Protein AF-A0A397UC93-F1 (afdb_monomer_lite)

Foldseek 3Di:
DPDVVVVVVVVQPDQLAEPVCVVLVVLDDPVLSSVLSVCCQPPPPNHDDSVRRNDDDPVSSVSSVVSSVVVVVVVVVVVVVVVVVVVVVVVVVVVVVVVVVVVVVVVVVVVVVVVVVVVVVVVVVVVVVVVVVVVVVVVD

Structure (mmCIF, N/CA/C/O backbone):
data_AF-A0A397UC93-F1
#
_entry.id   AF-A0A397UC93-F1
#
loop_
_atom_site.group_PDB
_atom_site.id
_atom_site.type_symbol
_atom_site.label_atom_id
_atom_site.label_alt_id
_atom_site.label_comp_id
_atom_site.label_asym_id
_atom_site.label_entity_id
_atom_site.label_seq_id
_atom_site.pdbx_PDB_ins_code
_atom_site.Cartn_x
_atom_site.Cartn_y
_atom_site.Cartn_z
_atom_site.occupancy
_atom_site.B_iso_or_equiv
_atom_site.auth_seq_id
_atom_site.auth_comp_id
_atom_site.auth_asym_id
_atom_site.auth_atom_id
_atom_site.pdbx_PDB_model_num
ATOM 1 N N . MET A 1 1 ? 11.573 -32.359 -13.898 1.00 50.72 1 MET A N 1
ATOM 2 C CA . MET A 1 1 ? 12.697 -31.431 -13.657 1.00 50.72 1 MET A CA 1
ATOM 3 C C . MET A 1 1 ? 12.071 -30.055 -13.528 1.00 50.72 1 MET A C 1
ATOM 5 O O . MET A 1 1 ? 12.153 -29.259 -14.449 1.00 50.72 1 MET A O 1
ATOM 9 N N . THR A 1 2 ? 11.302 -29.861 -12.454 1.00 54.75 2 THR A N 1
ATOM 10 C CA . THR A 1 2 ? 10.269 -28.815 -12.378 1.00 54.75 2 THR A CA 1
ATOM 11 C C . THR A 1 2 ? 10.073 -28.413 -10.922 1.00 54.75 2 THR A C 1
ATOM 13 O O . THR A 1 2 ? 8.988 -28.530 -10.391 1.00 54.75 2 THR A O 1
ATOM 16 N N . ASP A 1 3 ? 11.157 -28.018 -10.260 1.00 57.28 3 ASP A N 1
ATOM 17 C CA . ASP A 1 3 ? 11.078 -27.488 -8.891 1.00 57.28 3 ASP A CA 1
ATOM 18 C C . ASP A 1 3 ? 11.770 -26.124 -8.807 1.00 57.28 3 ASP A C 1
ATOM 20 O O . ASP A 1 3 ? 11.290 -25.221 -8.141 1.00 57.28 3 ASP A O 1
ATOM 24 N N . ILE A 1 4 ? 12.862 -25.910 -9.549 1.00 54.41 4 ILE A N 1
ATOM 25 C CA . ILE A 1 4 ? 13.591 -24.633 -9.520 1.00 54.41 4 ILE A CA 1
ATOM 26 C C . ILE A 1 4 ? 12.837 -23.527 -10.272 1.00 54.41 4 ILE A C 1
ATOM 28 O O . ILE A 1 4 ? 12.778 -22.409 -9.777 1.00 54.41 4 ILE A O 1
ATOM 32 N N . GLU A 1 5 ? 12.234 -23.819 -11.429 1.00 53.09 5 GLU A N 1
ATOM 33 C CA . GLU A 1 5 ? 11.443 -22.821 -12.173 1.00 53.09 5 GLU A CA 1
ATOM 34 C C . GLU A 1 5 ? 10.174 -22.418 -11.406 1.00 53.09 5 GLU A C 1
ATOM 36 O O . GLU A 1 5 ? 9.858 -21.236 -11.320 1.00 53.09 5 GLU A O 1
ATOM 41 N N . GLU A 1 6 ? 9.518 -23.376 -10.743 1.00 53.41 6 GLU A N 1
ATOM 42 C CA . GLU A 1 6 ? 8.338 -23.130 -9.907 1.00 53.41 6 GLU A CA 1
ATOM 43 C C . GLU A 1 6 ? 8.697 -22.369 -8.617 1.00 53.41 6 GLU A C 1
ATOM 45 O O . GLU A 1 6 ? 7.967 -21.469 -8.210 1.00 53.41 6 GLU A O 1
ATOM 50 N N . ILE A 1 7 ? 9.864 -22.637 -8.012 1.00 49.88 7 ILE A N 1
ATOM 51 C CA . ILE A 1 7 ? 10.398 -21.858 -6.881 1.00 49.88 7 ILE A CA 1
ATOM 52 C C . ILE A 1 7 ? 10.776 -20.431 -7.311 1.00 49.88 7 ILE A C 1
ATOM 54 O O . ILE A 1 7 ? 10.538 -19.491 -6.556 1.00 49.88 7 ILE A O 1
ATOM 58 N N . ILE A 1 8 ? 11.332 -20.235 -8.510 1.00 52.22 8 ILE A N 1
ATOM 59 C CA . ILE A 1 8 ? 11.668 -18.902 -9.044 1.00 52.22 8 ILE A CA 1
ATOM 60 C C . ILE A 1 8 ? 10.400 -18.080 -9.321 1.00 52.22 8 ILE A C 1
ATOM 62 O O . ILE A 1 8 ? 10.376 -16.891 -9.006 1.00 52.22 8 ILE A O 1
ATOM 66 N N . ASP A 1 9 ? 9.328 -18.702 -9.813 1.00 52.69 9 ASP A N 1
ATOM 67 C CA . ASP A 1 9 ? 8.023 -18.045 -9.963 1.00 52.69 9 ASP A CA 1
ATOM 68 C C . ASP A 1 9 ? 7.328 -17.788 -8.606 1.00 52.69 9 ASP A C 1
ATOM 70 O O . ASP A 1 9 ? 6.600 -16.800 -8.452 1.00 52.69 9 ASP A O 1
ATOM 74 N N . LEU A 1 10 ? 7.591 -18.625 -7.591 1.00 45.75 10 LEU A N 1
ATOM 75 C CA . LEU A 1 10 ? 7.093 -18.465 -6.217 1.00 45.75 10 LEU A CA 1
ATOM 76 C C . LEU A 1 10 ? 7.809 -17.325 -5.463 1.00 45.75 10 LEU A C 1
ATOM 78 O O . LEU A 1 10 ? 7.175 -16.595 -4.695 1.00 45.75 10 LEU A O 1
ATOM 82 N N . TYR A 1 11 ? 9.102 -17.106 -5.730 1.00 50.59 11 TYR A N 1
ATOM 83 C CA . TYR A 1 11 ? 9.857 -15.912 -5.332 1.00 50.59 11 TYR A CA 1
ATOM 84 C C . TYR A 1 11 ? 9.705 -14.811 -6.382 1.00 50.59 11 TYR A C 1
ATOM 86 O O . TYR A 1 11 ? 10.666 -14.386 -7.020 1.00 50.59 11 TYR A O 1
ATOM 94 N N . ALA A 1 12 ? 8.462 -14.348 -6.521 1.00 53.91 12 ALA A N 1
ATOM 95 C CA . ALA A 1 12 ? 8.065 -13.140 -7.228 1.00 53.91 12 ALA A CA 1
ATOM 96 C C . ALA A 1 12 ? 9.206 -12.115 -7.343 1.00 53.91 12 ALA A C 1
ATOM 98 O O . ALA A 1 12 ? 9.681 -11.591 -6.333 1.00 53.91 12 ALA A O 1
ATOM 99 N N . GLU A 1 13 ? 9.606 -11.850 -8.589 1.00 68.50 13 GLU A N 1
ATOM 100 C CA . GLU A 1 13 ? 10.558 -10.822 -9.010 1.00 68.50 13 GLU A CA 1
ATOM 101 C C . GLU A 1 13 ? 10.573 -9.626 -8.060 1.00 68.50 13 GLU A C 1
ATOM 103 O O . GLU A 1 13 ? 9.653 -8.802 -8.059 1.00 68.50 13 GLU A O 1
ATOM 108 N N . ILE A 1 14 ? 11.629 -9.536 -7.252 1.00 73.12 14 ILE A N 1
ATOM 109 C CA . ILE A 1 14 ? 11.885 -8.369 -6.416 1.00 73.12 14 ILE A CA 1
ATOM 110 C C . ILE A 1 14 ? 11.900 -7.153 -7.352 1.00 73.12 14 ILE A C 1
ATOM 112 O O . ILE A 1 14 ? 12.693 -7.137 -8.299 1.00 73.12 14 ILE A O 1
ATOM 116 N N . PRO A 1 15 ? 11.043 -6.142 -7.122 1.00 81.31 15 PRO A N 1
ATOM 117 C CA . PRO A 1 15 ? 11.038 -4.945 -7.943 1.00 81.31 15 PRO A CA 1
ATOM 118 C C . PRO A 1 15 ? 12.417 -4.293 -7.969 1.00 81.31 15 PRO A C 1
ATOM 120 O O . PRO A 1 15 ? 12.931 -3.872 -6.935 1.00 81.31 15 PRO A O 1
ATOM 123 N N . SER A 1 16 ? 13.008 -4.185 -9.155 1.00 88.56 16 SER A N 1
ATOM 124 C CA . SER A 1 16 ? 14.361 -3.657 -9.347 1.00 88.56 16 SER A CA 1
ATOM 125 C C . SER A 1 16 ? 14.333 -2.187 -9.778 1.00 88.56 16 SER A C 1
ATOM 127 O O . SER A 1 16 ? 15.007 -1.801 -10.728 1.00 88.56 16 SER A O 1
ATOM 129 N N . PHE A 1 17 ? 13.528 -1.355 -9.115 1.00 91.75 17 PHE A N 1
ATOM 130 C CA . PHE A 1 17 ? 13.455 0.075 -9.428 1.00 91.75 17 PHE A CA 1
ATOM 131 C C . PHE A 1 17 ? 14.803 0.782 -9.212 1.00 91.75 17 PHE A C 1
ATOM 133 O O . PHE A 1 17 ? 15.521 0.477 -8.261 1.00 91.75 17 PHE A O 1
ATOM 140 N N . HIS A 1 18 ? 15.101 1.780 -10.051 1.00 94.50 18 HIS A N 1
ATOM 141 C CA . HIS A 1 18 ? 16.270 2.643 -9.875 1.00 94.50 18 HIS A CA 1
ATOM 142 C C . HIS A 1 18 ? 16.248 3.376 -8.520 1.00 94.50 18 HIS A C 1
ATOM 144 O O . HIS A 1 18 ? 15.180 3.766 -8.033 1.00 94.50 18 HIS A O 1
ATOM 150 N N . GLU A 1 19 ? 17.423 3.633 -7.935 1.00 93.19 19 GLU A N 1
ATOM 151 C CA . GLU A 1 19 ? 17.536 4.289 -6.623 1.00 93.19 19 GLU A CA 1
ATOM 152 C C . GLU A 1 19 ? 16.964 5.718 -6.616 1.00 93.19 19 GLU A C 1
ATOM 154 O O . GLU A 1 19 ? 16.411 6.157 -5.606 1.00 93.19 19 GLU A O 1
ATOM 159 N N . ASP A 1 20 ? 16.961 6.407 -7.757 1.00 94.44 20 ASP A N 1
ATOM 160 C CA . ASP A 1 20 ? 16.349 7.738 -7.880 1.00 94.44 20 ASP A CA 1
ATOM 161 C C . ASP A 1 20 ? 14.849 7.743 -7.581 1.00 94.44 20 ASP A C 1
ATOM 163 O O . ASP A 1 20 ? 14.291 8.780 -7.239 1.00 94.44 20 ASP A O 1
ATOM 167 N N . TYR A 1 21 ? 14.173 6.595 -7.648 1.00 94.94 21 TYR A N 1
ATOM 168 C CA . TYR A 1 21 ? 12.759 6.497 -7.293 1.00 94.94 21 TYR A CA 1
ATOM 169 C C . TYR A 1 21 ? 12.515 6.242 -5.812 1.00 94.94 21 TYR A C 1
ATOM 171 O O . TYR A 1 21 ? 11.365 6.290 -5.374 1.00 94.94 21 TYR A O 1
ATOM 179 N N . LYS A 1 22 ? 13.556 6.030 -5.002 1.00 94.25 22 LYS A N 1
ATOM 180 C CA . LYS A 1 22 ? 13.443 5.707 -3.570 1.00 94.25 22 LYS A CA 1
ATOM 181 C C . LYS A 1 22 ? 12.584 6.712 -2.802 1.00 94.25 22 LYS A C 1
ATOM 183 O O . LYS A 1 22 ? 11.771 6.318 -1.969 1.00 94.25 22 LYS A O 1
ATOM 188 N N . TYR A 1 23 ? 12.671 8.002 -3.134 1.00 95.44 23 TYR A N 1
ATOM 189 C CA . TYR A 1 23 ? 11.850 9.044 -2.503 1.00 95.44 23 TYR A CA 1
ATOM 190 C C . TYR A 1 23 ? 10.342 8.916 -2.809 1.00 95.44 23 TYR A C 1
ATOM 192 O O . TYR A 1 23 ? 9.511 9.382 -2.023 1.00 95.44 23 TYR A O 1
ATOM 200 N N . LEU A 1 24 ? 9.976 8.301 -3.940 1.00 95.94 24 LEU A N 1
ATOM 201 C CA . LEU A 1 24 ? 8.597 7.964 -4.303 1.00 95.94 24 LEU A CA 1
ATOM 202 C C . LEU A 1 24 ? 8.186 6.633 -3.674 1.00 95.94 24 LEU A C 1
ATOM 204 O O . LEU A 1 24 ? 7.126 6.549 -3.058 1.00 95.94 24 LEU A O 1
ATOM 208 N N . LEU A 1 25 ? 9.039 5.615 -3.786 1.00 95.06 25 LEU A N 1
ATOM 209 C CA . LEU A 1 25 ? 8.771 4.266 -3.288 1.00 95.06 25 LEU A CA 1
ATOM 210 C C . LEU A 1 25 ? 8.532 4.253 -1.775 1.00 95.06 25 LEU A C 1
ATOM 212 O O . LEU A 1 25 ? 7.578 3.631 -1.322 1.00 95.06 25 LEU A O 1
ATOM 216 N N . ASN A 1 26 ? 9.287 5.041 -1.004 1.00 94.69 26 ASN A N 1
ATOM 217 C CA . ASN A 1 26 ? 9.106 5.175 0.448 1.00 94.69 26 ASN A CA 1
ATOM 218 C C . ASN A 1 26 ? 7.729 5.735 0.863 1.00 94.69 26 ASN A C 1
ATOM 220 O O . ASN A 1 26 ? 7.375 5.688 2.039 1.00 94.69 26 ASN A O 1
ATOM 224 N N . LYS A 1 27 ? 6.949 6.291 -0.074 1.00 94.69 27 LYS A N 1
ATOM 225 C CA . LYS A 1 27 ? 5.590 6.802 0.174 1.00 94.69 27 LYS A CA 1
ATOM 226 C C . LYS A 1 27 ? 4.504 5.756 -0.090 1.00 94.69 27 LYS A C 1
ATOM 228 O O . LYS A 1 27 ? 3.333 6.027 0.183 1.00 94.69 27 LYS A O 1
ATOM 233 N N . LEU A 1 28 ? 4.867 4.591 -0.627 1.00 92.75 28 LEU A N 1
ATOM 234 C CA . LEU A 1 28 ? 3.957 3.496 -0.940 1.00 92.75 28 LEU A CA 1
ATOM 235 C C . LEU A 1 28 ? 4.179 2.309 0.011 1.00 92.75 28 LEU A C 1
ATOM 237 O O . LEU A 1 28 ? 5.309 2.038 0.412 1.00 92.75 28 LEU A O 1
ATOM 241 N N . PRO A 1 29 ? 3.118 1.566 0.365 1.00 92.31 29 PRO A N 1
ATOM 242 C CA . PRO A 1 29 ? 3.267 0.285 1.040 1.00 92.31 29 PRO A CA 1
ATOM 243 C C . PRO A 1 29 ? 3.925 -0.749 0.101 1.00 92.31 29 PRO A C 1
ATOM 245 O O . PRO A 1 29 ? 3.681 -0.707 -1.109 1.00 92.31 29 PRO A O 1
ATOM 248 N N . PRO A 1 30 ? 4.686 -1.726 0.636 1.00 88.06 30 PRO A N 1
ATOM 249 C CA . PRO A 1 30 ? 5.405 -2.722 -0.168 1.00 88.06 30 PRO A CA 1
ATOM 250 C C . PRO A 1 30 ? 4.537 -3.492 -1.174 1.00 88.06 30 PRO A C 1
ATOM 252 O O . PRO A 1 30 ? 4.976 -3.767 -2.288 1.00 88.06 30 PRO A O 1
ATOM 255 N N . SER A 1 31 ? 3.280 -3.787 -0.827 1.00 87.19 31 SER A N 1
ATOM 256 C CA . SER A 1 31 ? 2.336 -4.453 -1.736 1.00 87.19 31 SER A CA 1
ATOM 257 C C . SER A 1 31 ? 2.079 -3.645 -3.010 1.00 87.19 31 SER A C 1
ATOM 259 O O . SER A 1 3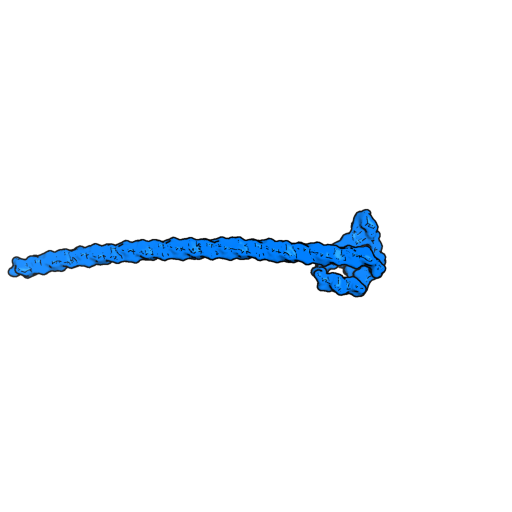1 ? 2.108 -4.196 -4.106 1.00 87.19 31 SER A O 1
ATOM 261 N N . LEU A 1 32 ? 1.905 -2.325 -2.885 1.00 90.88 32 LEU A N 1
ATOM 262 C CA . LEU A 1 32 ? 1.686 -1.446 -4.034 1.00 90.88 32 LEU A CA 1
ATOM 263 C C . LEU A 1 32 ? 2.950 -1.251 -4.872 1.00 90.88 32 LEU A C 1
ATOM 265 O O . LEU A 1 32 ? 2.836 -1.012 -6.070 1.00 90.88 32 LEU A O 1
ATOM 269 N N . ILE A 1 33 ? 4.138 -1.379 -4.277 1.00 91.94 33 ILE A N 1
ATOM 270 C CA . ILE A 1 33 ? 5.408 -1.366 -5.017 1.00 91.94 33 ILE A CA 1
ATOM 271 C C . ILE A 1 33 ? 5.503 -2.607 -5.916 1.00 91.94 33 ILE A C 1
ATOM 273 O O . ILE A 1 33 ? 5.787 -2.483 -7.108 1.00 91.94 33 ILE A O 1
ATOM 277 N N . ASN A 1 34 ? 5.189 -3.786 -5.373 1.00 90.94 34 ASN A N 1
ATOM 278 C CA . ASN A 1 34 ? 5.170 -5.038 -6.134 1.00 90.94 34 ASN A CA 1
ATOM 279 C C . ASN A 1 34 ? 4.126 -5.002 -7.260 1.00 90.94 34 ASN A C 1
ATOM 281 O O . ASN A 1 34 ? 4.420 -5.367 -8.399 1.00 90.94 34 ASN A O 1
ATOM 285 N N . ASP A 1 35 ? 2.921 -4.510 -6.972 1.00 90.94 35 ASP A N 1
ATOM 286 C CA . ASP A 1 35 ? 1.867 -4.376 -7.980 1.00 90.94 35 ASP A CA 1
ATOM 287 C C . ASP A 1 35 ? 2.224 -3.346 -9.058 1.00 90.94 35 ASP A C 1
ATOM 289 O O . ASP A 1 35 ? 1.949 -3.563 -10.240 1.00 90.94 35 ASP A O 1
ATOM 293 N N . ALA A 1 36 ? 2.852 -2.229 -8.679 1.00 92.12 36 ALA A N 1
ATOM 294 C CA . ALA A 1 36 ? 3.343 -1.227 -9.618 1.00 92.12 36 ALA A CA 1
ATOM 295 C C . ALA A 1 36 ? 4.374 -1.827 -10.580 1.00 92.12 36 ALA A C 1
ATOM 297 O O . ALA A 1 36 ? 4.245 -1.643 -11.791 1.00 92.12 36 ALA A O 1
ATOM 298 N N . TRP A 1 37 ? 5.340 -2.588 -10.058 1.00 93.12 37 TRP A N 1
ATOM 299 C CA . TRP A 1 37 ? 6.339 -3.292 -10.861 1.00 93.12 37 TRP A CA 1
ATOM 300 C C . TRP A 1 37 ? 5.687 -4.245 -11.859 1.00 93.12 37 TRP A C 1
ATOM 302 O O . TRP A 1 37 ? 5.870 -4.097 -13.068 1.00 93.12 37 TRP A O 1
ATOM 312 N N . LYS A 1 38 ? 4.820 -5.143 -11.369 1.00 90.50 38 LYS A N 1
ATOM 313 C CA . LYS A 1 38 ? 4.068 -6.084 -12.210 1.00 90.50 38 LYS A CA 1
ATOM 314 C C . LYS A 1 38 ? 3.301 -5.361 -13.311 1.00 90.50 38 LYS A C 1
ATOM 316 O O . LYS A 1 38 ? 3.337 -5.779 -14.463 1.00 90.50 38 LYS A O 1
ATOM 321 N N . ARG A 1 39 ? 2.628 -4.253 -12.997 1.00 91.50 39 ARG A N 1
ATOM 322 C CA . ARG A 1 39 ? 1.852 -3.480 -13.980 1.00 91.50 39 ARG A CA 1
ATOM 323 C C . ARG A 1 39 ? 2.732 -2.781 -15.014 1.00 91.50 39 ARG A C 1
ATOM 325 O O . ARG A 1 39 ? 2.303 -2.668 -16.157 1.00 91.50 39 ARG A O 1
ATOM 332 N N . LEU A 1 40 ? 3.929 -2.319 -14.656 1.00 91.44 40 LEU A N 1
ATOM 333 C CA . LEU A 1 40 ? 4.855 -1.698 -15.610 1.00 91.44 40 LEU A CA 1
ATOM 334 C C . LEU A 1 40 ? 5.381 -2.707 -16.634 1.00 91.44 40 LEU A C 1
ATOM 336 O O . LEU A 1 40 ? 5.466 -2.372 -17.817 1.00 91.44 40 LEU A O 1
ATOM 340 N N . ILE A 1 41 ? 5.652 -3.940 -16.199 1.00 89.19 41 ILE A N 1
ATOM 341 C CA . ILE A 1 41 ? 6.193 -4.988 -17.074 1.00 89.19 41 ILE A CA 1
ATOM 342 C C . ILE A 1 41 ? 5.113 -5.786 -17.819 1.00 89.19 41 ILE A C 1
ATOM 344 O O . ILE A 1 41 ? 5.373 -6.315 -18.892 1.00 89.19 41 ILE A O 1
ATOM 348 N N . THR A 1 42 ? 3.876 -5.831 -17.308 1.00 87.69 42 THR A N 1
ATOM 349 C CA . THR A 1 42 ? 2.760 -6.573 -17.938 1.00 87.69 42 THR A CA 1
ATOM 350 C C . THR A 1 42 ? 1.701 -5.684 -18.607 1.00 87.69 42 THR A C 1
ATOM 352 O O . THR A 1 42 ? 0.707 -6.198 -19.128 1.00 87.69 42 THR A O 1
ATOM 355 N N . ARG A 1 43 ? 1.854 -4.345 -18.623 1.00 86.81 43 ARG A N 1
ATOM 356 C CA . ARG A 1 43 ? 0.855 -3.447 -19.246 1.00 86.81 43 ARG A CA 1
ATOM 357 C C . ARG A 1 43 ? 0.647 -3.783 -20.727 1.00 86.81 43 ARG A C 1
ATOM 359 O O . ARG A 1 43 ? 1.578 -3.777 -21.518 1.00 86.81 43 ARG A O 1
ATOM 366 N N . LYS A 1 44 ? -0.620 -3.959 -21.123 1.00 81.06 44 LYS A N 1
ATOM 367 C CA . LYS A 1 44 ? -1.038 -4.319 -22.496 1.00 81.06 44 LYS A CA 1
ATOM 368 C C . LYS A 1 44 ? -0.506 -3.382 -23.591 1.00 81.06 44 LYS A C 1
ATOM 370 O O . LYS A 1 44 ? -0.382 -3.788 -24.740 1.00 81.06 44 LYS A O 1
ATOM 375 N N . ARG A 1 45 ? -0.259 -2.112 -23.263 1.00 79.12 45 ARG A N 1
ATOM 376 C CA . ARG A 1 45 ? 0.335 -1.118 -24.164 1.00 79.12 45 ARG A CA 1
ATOM 377 C C . ARG A 1 45 ? 1.584 -0.561 -23.492 1.00 79.12 45 ARG A C 1
ATOM 379 O O . ARG A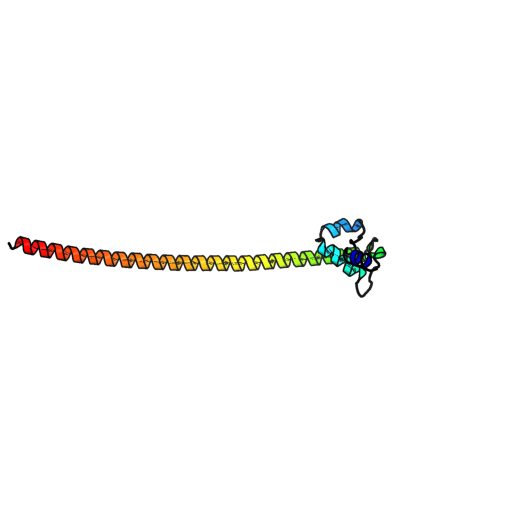 1 45 ? 1.500 -0.130 -22.342 1.00 79.12 45 ARG A O 1
ATOM 386 N N . ASN A 1 46 ? 2.695 -0.562 -24.222 1.00 81.69 46 ASN A N 1
ATOM 387 C CA . ASN A 1 46 ? 4.005 -0.055 -23.810 1.00 81.69 46 ASN A CA 1
ATOM 388 C C . ASN A 1 46 ? 4.675 -0.833 -22.665 1.00 81.69 46 ASN A C 1
ATOM 390 O O . ASN A 1 46 ? 5.437 -0.231 -21.919 1.00 81.69 46 ASN A O 1
ATOM 394 N N . SER A 1 47 ? 4.394 -2.126 -22.464 1.00 86.31 47 SER A N 1
ATOM 395 C CA . SER A 1 47 ? 5.084 -2.943 -21.445 1.00 86.31 47 SER A CA 1
ATOM 396 C C . SER A 1 47 ? 6.587 -2.696 -21.467 1.00 86.31 47 SER A C 1
ATOM 398 O O . SER A 1 47 ? 7.205 -2.811 -22.524 1.00 86.31 47 SER A O 1
ATOM 400 N N . LEU A 1 48 ? 7.144 -2.339 -20.315 1.00 88.56 48 LEU A N 1
ATOM 401 C CA . LEU A 1 48 ? 8.584 -2.196 -20.182 1.00 88.56 48 LEU A CA 1
ATOM 402 C C . LEU A 1 48 ? 9.184 -3.577 -19.956 1.00 88.56 48 LEU A C 1
ATOM 404 O O . LEU A 1 48 ? 8.636 -4.395 -19.216 1.00 88.56 48 LEU A O 1
ATOM 408 N N . THR A 1 49 ? 10.334 -3.835 -20.555 1.00 86.31 49 THR A N 1
ATOM 409 C CA . THR A 1 49 ? 11.173 -4.938 -20.095 1.00 86.31 49 THR A CA 1
ATOM 410 C C . THR A 1 49 ? 11.642 -4.656 -18.666 1.00 86.31 49 THR A C 1
ATOM 412 O O . THR A 1 49 ? 11.674 -3.507 -18.220 1.00 86.31 49 THR A O 1
ATOM 415 N N . LYS A 1 50 ? 12.046 -5.696 -17.927 1.00 85.19 50 LYS A N 1
ATOM 416 C CA . LYS A 1 50 ? 12.599 -5.520 -16.572 1.00 85.19 50 LYS A CA 1
ATOM 417 C C . LYS A 1 50 ? 13.750 -4.521 -16.567 1.00 85.19 50 LYS A C 1
ATOM 419 O O . LYS A 1 50 ? 13.787 -3.645 -15.722 1.00 85.19 50 LYS A O 1
ATOM 424 N N . ILE A 1 51 ? 14.637 -4.633 -17.554 1.00 85.25 51 ILE A N 1
ATOM 425 C CA . ILE A 1 51 ? 15.812 -3.777 -17.715 1.00 85.25 51 ILE A CA 1
ATOM 426 C C . ILE A 1 51 ? 15.393 -2.312 -17.890 1.00 85.25 51 ILE A C 1
ATOM 428 O O . ILE A 1 51 ? 15.885 -1.447 -17.175 1.00 85.25 51 ILE A O 1
ATOM 432 N N . GLU A 1 52 ? 14.442 -2.028 -18.781 1.00 87.69 52 GLU A N 1
ATOM 433 C CA . GLU A 1 52 ? 13.928 -0.665 -18.978 1.00 87.69 52 GLU A CA 1
ATOM 434 C C . GLU A 1 52 ? 13.222 -0.122 -17.733 1.00 87.69 52 GLU A C 1
ATOM 436 O O . GLU A 1 52 ? 13.354 1.060 -17.423 1.00 87.69 52 GLU A O 1
ATOM 441 N N . ALA A 1 53 ? 12.500 -0.979 -17.003 1.00 86.44 53 ALA A N 1
ATOM 442 C CA . ALA A 1 53 ? 11.855 -0.625 -15.742 1.00 86.44 53 ALA A CA 1
ATOM 443 C C . ALA A 1 53 ? 12.862 -0.351 -14.605 1.00 86.44 53 ALA A C 1
ATOM 445 O O . ALA A 1 53 ? 12.542 0.372 -13.657 1.00 86.44 53 ALA A O 1
ATOM 446 N N . SER A 1 54 ? 14.073 -0.905 -14.707 1.00 88.06 54 SER A N 1
ATOM 447 C CA . SER A 1 54 ? 15.177 -0.673 -13.773 1.00 88.06 54 SER A CA 1
ATOM 448 C C . SER A 1 54 ? 15.968 0.608 -14.052 1.00 88.06 54 SER A C 1
ATOM 450 O O . SER A 1 54 ? 16.723 1.048 -13.185 1.00 88.06 54 SER A O 1
ATOM 452 N N . TYR A 1 55 ? 15.825 1.210 -15.235 1.00 90.50 55 TYR A N 1
ATOM 453 C CA . TYR A 1 55 ? 16.515 2.446 -15.607 1.00 90.50 55 TYR A CA 1
ATOM 454 C C . TYR A 1 55 ? 15.700 3.702 -15.282 1.00 90.50 55 TYR A C 1
ATOM 456 O O . TYR A 1 55 ? 14.490 3.665 -15.051 1.00 90.50 55 TYR A O 1
ATOM 464 N N . ILE A 1 56 ? 16.383 4.848 -15.294 1.00 91.38 56 ILE A N 1
ATOM 465 C CA . ILE A 1 56 ? 15.748 6.155 -15.139 1.00 91.38 56 ILE A CA 1
ATOM 466 C C . ILE A 1 56 ? 14.923 6.465 -16.394 1.00 91.38 56 ILE A C 1
ATOM 468 O O . ILE A 1 56 ? 15.457 6.698 -17.477 1.00 91.38 56 ILE A O 1
ATOM 472 N N . ASN A 1 57 ? 13.607 6.504 -16.231 1.00 91.50 57 ASN A N 1
ATOM 473 C CA . ASN A 1 57 ? 12.621 6.866 -17.236 1.00 91.50 57 ASN A CA 1
ATOM 474 C C . ASN A 1 57 ? 11.515 7.761 -16.631 1.00 91.50 57 ASN A C 1
ATOM 476 O O . ASN A 1 57 ? 10.889 7.435 -15.617 1.00 91.50 57 ASN A O 1
ATOM 480 N N . SER A 1 58 ? 11.231 8.897 -17.271 1.00 91.88 58 SER A N 1
ATOM 481 C CA . SER A 1 58 ? 10.210 9.855 -16.821 1.00 91.88 58 SER A CA 1
ATOM 482 C C . SER A 1 58 ? 8.786 9.280 -16.816 1.00 91.88 58 SER A C 1
ATOM 484 O O . SER A 1 58 ? 7.948 9.708 -16.012 1.00 91.88 58 SER A O 1
ATOM 486 N N . GLU A 1 59 ? 8.497 8.276 -17.652 1.00 91.44 59 GLU A N 1
ATOM 487 C CA . GLU A 1 59 ? 7.218 7.562 -17.636 1.00 91.44 59 GLU A CA 1
ATOM 488 C C . GLU A 1 59 ? 7.019 6.782 -16.336 1.00 91.44 59 GLU A C 1
ATOM 490 O O . GLU A 1 59 ? 5.916 6.780 -15.784 1.00 91.44 59 GLU A O 1
ATOM 495 N N . ILE A 1 60 ? 8.080 6.140 -15.834 1.00 93.50 60 ILE A N 1
ATOM 496 C CA . ILE A 1 60 ? 8.052 5.372 -14.582 1.00 93.50 60 ILE A CA 1
ATOM 497 C C . ILE A 1 60 ? 7.822 6.326 -13.415 1.00 93.50 60 ILE A C 1
ATOM 499 O O . ILE A 1 60 ? 6.949 6.091 -12.581 1.00 93.50 60 ILE A O 1
ATOM 503 N N . GLU A 1 61 ? 8.537 7.450 -13.392 1.00 95.19 61 GLU A N 1
ATOM 504 C CA . GLU A 1 61 ? 8.375 8.466 -12.353 1.00 95.19 61 GLU A CA 1
ATOM 505 C C . GLU A 1 61 ? 6.941 9.019 -12.313 1.00 95.19 61 GLU A C 1
ATOM 507 O O . GLU A 1 61 ? 6.308 9.086 -11.255 1.00 95.19 61 GLU A O 1
ATOM 512 N N . SER A 1 62 ? 6.401 9.370 -13.484 1.00 95.19 62 SER A N 1
ATOM 513 C CA . SER A 1 62 ? 5.031 9.874 -13.632 1.00 95.19 62 SER A CA 1
ATOM 514 C C . SER A 1 62 ? 3.996 8.825 -13.220 1.00 95.19 62 SER A C 1
ATOM 516 O O . SER A 1 62 ? 2.996 9.142 -12.569 1.00 95.19 62 SER A O 1
ATOM 518 N N . PHE A 1 63 ? 4.244 7.557 -13.557 1.00 94.69 63 PHE A N 1
ATOM 519 C CA . PHE A 1 63 ? 3.415 6.435 -13.136 1.00 94.69 63 PHE A CA 1
ATOM 520 C C . PHE A 1 63 ? 3.398 6.288 -11.608 1.00 94.69 63 PHE A C 1
ATOM 522 O O . PHE A 1 63 ? 2.317 6.233 -11.018 1.00 94.69 63 PHE A O 1
ATOM 529 N N . LEU A 1 64 ? 4.567 6.286 -10.961 1.00 95.19 64 LEU A N 1
ATOM 530 C CA . LEU A 1 64 ? 4.695 6.162 -9.507 1.00 95.19 64 LEU A CA 1
ATOM 531 C C . LEU A 1 64 ? 4.032 7.335 -8.772 1.00 95.19 64 LEU A C 1
ATOM 533 O O . LEU A 1 64 ? 3.305 7.117 -7.802 1.00 95.19 64 LEU A O 1
ATOM 537 N N . LYS A 1 65 ? 4.194 8.570 -9.267 1.00 96.44 65 LYS A N 1
ATOM 538 C CA . LYS A 1 65 ? 3.490 9.756 -8.742 1.00 96.44 65 LYS A CA 1
ATOM 539 C C . LYS A 1 65 ? 1.972 9.557 -8.748 1.00 96.44 65 LYS A C 1
ATOM 541 O O . LYS A 1 65 ? 1.316 9.790 -7.732 1.00 96.44 65 LYS A O 1
ATOM 546 N N . ARG A 1 66 ? 1.411 9.046 -9.848 1.00 95.31 66 ARG A N 1
ATOM 547 C CA . ARG A 1 66 ? -0.028 8.761 -9.952 1.00 95.31 66 ARG A CA 1
ATOM 548 C C . ARG A 1 66 ? -0.483 7.654 -8.998 1.00 95.31 66 ARG A C 1
ATOM 550 O O . ARG A 1 66 ? -1.572 7.763 -8.434 1.00 95.31 66 ARG A O 1
ATOM 557 N N . GLU A 1 67 ? 0.314 6.605 -8.806 1.00 94.25 67 GLU A N 1
ATOM 558 C CA . GLU A 1 67 ? -0.006 5.547 -7.837 1.00 94.25 67 GLU A CA 1
ATOM 559 C C . GLU A 1 67 ? 0.003 6.078 -6.396 1.00 94.25 67 GLU A C 1
ATOM 561 O O . GLU A 1 67 ? -0.920 5.779 -5.638 1.00 94.25 67 GLU A O 1
ATOM 566 N N . ILE A 1 68 ? 0.948 6.956 -6.038 1.00 95.12 68 ILE A N 1
ATOM 567 C CA . ILE A 1 68 ? 0.965 7.645 -4.735 1.00 95.12 68 ILE A CA 1
ATOM 568 C C . ILE A 1 68 ? -0.292 8.491 -4.546 1.00 95.12 68 ILE A C 1
ATOM 570 O O . ILE A 1 68 ? -0.945 8.409 -3.505 1.00 95.12 68 ILE A O 1
ATOM 574 N N . GLU A 1 69 ? -0.674 9.290 -5.543 1.00 94.12 69 GLU A N 1
ATOM 575 C CA . GLU A 1 69 ? -1.906 10.071 -5.456 1.00 94.12 69 GLU A CA 1
ATOM 576 C C . GLU A 1 69 ? -3.140 9.183 -5.293 1.00 94.12 69 GLU A C 1
ATOM 578 O O . GLU A 1 69 ? -4.025 9.482 -4.491 1.00 94.12 69 GLU A O 1
ATOM 583 N N . ARG A 1 70 ? -3.217 8.082 -6.049 1.00 92.50 70 ARG A N 1
ATOM 584 C CA . ARG A 1 70 ? -4.324 7.127 -5.968 1.00 92.50 70 ARG A CA 1
ATOM 585 C C . ARG A 1 70 ? -4.379 6.470 -4.589 1.00 92.50 70 ARG A C 1
ATOM 587 O O . ARG A 1 70 ? -5.471 6.317 -4.041 1.00 92.50 70 ARG A O 1
ATOM 594 N N . TYR A 1 71 ? -3.234 6.099 -4.025 1.00 92.94 71 TYR A N 1
ATOM 595 C CA . TYR A 1 71 ? -3.129 5.554 -2.675 1.00 92.94 71 TYR A CA 1
ATOM 596 C C . TYR A 1 71 ? -3.579 6.574 -1.622 1.00 92.94 71 TYR A C 1
ATOM 598 O O . TYR A 1 71 ? -4.449 6.272 -0.808 1.00 92.94 71 TYR A O 1
ATOM 606 N N . ASN A 1 72 ? -3.090 7.814 -1.694 1.00 89.12 72 ASN A N 1
ATOM 607 C CA . ASN A 1 72 ? -3.469 8.880 -0.766 1.00 89.12 72 ASN A CA 1
ATOM 608 C C . ASN A 1 72 ? -4.962 9.229 -0.860 1.00 89.12 72 ASN A C 1
ATOM 610 O O . ASN A 1 72 ? -5.629 9.362 0.167 1.00 89.12 72 ASN A O 1
ATOM 614 N N . ARG A 1 73 ? -5.518 9.314 -2.077 1.00 86.69 73 ARG A N 1
ATOM 615 C CA . ARG A 1 73 ? -6.959 9.526 -2.294 1.00 86.69 73 ARG A CA 1
ATOM 616 C C . ARG A 1 73 ? -7.795 8.411 -1.673 1.00 86.69 73 ARG A C 1
ATOM 618 O O . ARG A 1 73 ? -8.824 8.704 -1.071 1.00 86.69 73 ARG A O 1
ATOM 625 N N . GLN A 1 74 ? -7.372 7.155 -1.809 1.00 84.75 74 GLN A N 1
ATOM 626 C CA . GLN A 1 74 ? -8.054 6.022 -1.180 1.00 84.75 74 GLN A CA 1
ATOM 627 C C . GLN A 1 74 ? -7.936 6.083 0.343 1.00 84.75 74 GLN A C 1
ATOM 629 O O . GLN A 1 74 ? -8.946 5.993 1.030 1.00 84.75 74 GLN A O 1
ATOM 634 N N . LYS A 1 75 ? -6.736 6.326 0.881 1.00 83.38 75 LYS A N 1
ATOM 635 C CA . LYS A 1 75 ? -6.497 6.448 2.326 1.00 83.38 75 LYS A CA 1
ATOM 636 C C . LYS A 1 75 ? -7.379 7.524 2.971 1.00 83.38 75 LYS A C 1
ATOM 638 O O . LYS A 1 75 ? -7.959 7.285 4.027 1.00 83.38 75 LYS A O 1
ATOM 643 N N . LEU A 1 76 ? -7.535 8.679 2.319 1.00 77.88 76 LEU A N 1
ATOM 644 C CA . LEU A 1 76 ? -8.433 9.747 2.773 1.00 77.88 76 LEU A CA 1
ATOM 645 C C . LEU A 1 76 ? -9.911 9.342 2.711 1.00 77.88 76 LEU A C 1
ATOM 647 O O . LEU A 1 76 ? -10.669 9.688 3.611 1.00 77.88 76 LEU A O 1
ATOM 651 N N . GLN A 1 77 ? -10.333 8.610 1.677 1.00 72.88 77 GLN A N 1
ATOM 652 C CA . GLN A 1 77 ? -11.708 8.112 1.568 1.00 72.88 77 GLN A CA 1
ATOM 653 C C . GLN A 1 77 ? -12.024 7.063 2.632 1.00 72.88 77 GLN A C 1
ATOM 655 O O . GLN A 1 77 ? -13.064 7.166 3.272 1.00 72.88 77 GLN A O 1
ATOM 660 N N . TYR A 1 78 ? -11.115 6.120 2.891 1.00 68.19 78 TYR A N 1
ATOM 661 C CA . TYR A 1 78 ? -11.264 5.172 3.994 1.00 68.19 78 TYR A CA 1
ATOM 662 C C . TYR A 1 78 ? -11.281 5.885 5.342 1.00 68.19 78 TYR A C 1
ATOM 664 O O . TYR A 1 78 ? -12.115 5.568 6.174 1.00 68.19 78 TYR A O 1
ATOM 672 N N . SER A 1 79 ? -10.434 6.894 5.553 1.00 67.12 79 SER A N 1
ATOM 673 C CA . SER A 1 79 ? -10.458 7.678 6.792 1.00 67.12 79 SER A CA 1
ATOM 674 C C . SER A 1 79 ? -11.771 8.446 6.973 1.00 67.12 79 SER A C 1
ATOM 676 O O . SER A 1 79 ? -12.301 8.456 8.079 1.00 67.12 79 SER A O 1
ATOM 678 N N . LYS A 1 80 ? -12.326 9.039 5.908 1.00 61.03 80 LYS A N 1
ATOM 679 C CA . LYS A 1 80 ? -13.648 9.684 5.946 1.00 61.03 80 LYS A CA 1
ATOM 680 C C . LYS A 1 80 ? -14.768 8.672 6.179 1.00 61.03 80 LYS A C 1
ATOM 682 O O . LYS A 1 80 ? -15.639 8.932 6.994 1.00 61.03 80 LYS A O 1
ATOM 687 N N . GLY A 1 81 ? -14.730 7.524 5.506 1.00 59.31 81 GLY A N 1
ATOM 688 C CA . GLY A 1 81 ? -15.706 6.448 5.682 1.00 59.31 81 GLY A CA 1
ATOM 689 C C . GLY A 1 81 ? -15.667 5.844 7.087 1.00 59.31 81 GLY A C 1
ATOM 690 O O . GLY A 1 81 ? -16.715 5.662 7.690 1.00 59.31 81 GLY A O 1
ATOM 691 N N . ILE A 1 82 ? -14.471 5.617 7.641 1.00 58.38 82 ILE A N 1
ATOM 692 C CA . ILE A 1 82 ? -14.272 5.194 9.033 1.00 58.38 82 ILE A CA 1
ATOM 693 C C . ILE A 1 82 ? -14.802 6.266 9.980 1.00 58.38 82 ILE A C 1
ATOM 695 O O . ILE A 1 82 ? -15.548 5.927 10.883 1.00 58.38 82 ILE A O 1
ATOM 699 N N . TYR A 1 83 ? -14.479 7.545 9.763 1.00 52.47 83 TYR A N 1
ATOM 700 C CA . TYR A 1 83 ? -14.971 8.636 10.606 1.00 52.47 83 TYR A CA 1
ATOM 701 C C . TYR A 1 83 ? -16.504 8.716 10.612 1.00 52.47 83 TYR A C 1
ATOM 703 O O . TYR A 1 83 ? -17.100 8.742 11.686 1.00 52.47 83 TYR A O 1
ATOM 711 N N . ILE A 1 84 ? -17.139 8.663 9.436 1.00 54.97 84 ILE A N 1
ATOM 712 C CA . ILE A 1 84 ? -18.603 8.640 9.285 1.00 54.97 84 ILE A CA 1
ATOM 713 C C . ILE A 1 84 ? -19.192 7.414 9.995 1.00 54.97 84 ILE A C 1
ATOM 715 O O . ILE A 1 84 ? -20.076 7.566 10.826 1.00 54.97 84 ILE A O 1
ATOM 719 N N . TYR A 1 85 ? -18.639 6.219 9.771 1.00 48.53 85 TYR A N 1
ATOM 720 C CA . TYR A 1 85 ? -19.083 4.990 10.436 1.00 48.53 85 TYR A CA 1
ATOM 721 C C . TYR A 1 85 ? -18.920 5.048 11.965 1.00 48.53 85 TYR A C 1
ATOM 723 O O . TYR A 1 85 ? -19.812 4.642 12.705 1.00 48.53 85 TYR A O 1
ATOM 731 N N . THR A 1 86 ? -17.805 5.590 12.465 1.00 54.47 86 THR A N 1
ATOM 732 C CA . THR A 1 86 ? -17.574 5.755 13.909 1.00 54.47 86 THR A CA 1
ATOM 733 C C . THR A 1 86 ? -18.486 6.807 14.530 1.00 54.47 86 THR A C 1
ATOM 735 O O . THR A 1 86 ? -18.925 6.615 15.659 1.00 54.47 86 THR A O 1
ATOM 738 N N . MET A 1 87 ? -18.810 7.885 13.809 1.00 56.56 87 MET A N 1
ATOM 739 C CA . MET A 1 87 ? -19.805 8.865 14.246 1.00 56.56 87 MET A CA 1
ATOM 740 C C . MET A 1 87 ? -21.204 8.261 14.264 1.00 56.56 87 MET A C 1
ATOM 742 O O . MET A 1 87 ? -21.912 8.424 15.251 1.00 56.56 87 MET A O 1
ATOM 746 N N . ASP A 1 88 ? -21.581 7.511 13.230 1.00 55.62 88 ASP A N 1
ATOM 747 C CA . ASP A 1 88 ? -22.887 6.861 13.152 1.00 55.62 88 ASP A CA 1
ATOM 748 C C . ASP A 1 88 ? -23.070 5.827 14.272 1.00 55.62 88 ASP A C 1
ATOM 750 O O . ASP A 1 88 ? -24.148 5.752 14.860 1.00 55.62 88 ASP A O 1
ATOM 754 N N . ILE A 1 89 ? -22.024 5.068 14.626 1.00 58.81 89 ILE A N 1
ATOM 755 C CA . ILE A 1 89 ? -22.049 4.158 15.783 1.00 58.81 89 ILE A CA 1
ATOM 756 C C . ILE A 1 89 ? -22.047 4.932 17.104 1.00 58.81 89 ILE A C 1
ATOM 758 O O . ILE A 1 89 ? -22.826 4.605 17.999 1.00 58.81 89 ILE A O 1
ATOM 762 N N . GLY A 1 90 ? -21.200 5.953 17.251 1.00 57.31 90 GLY A N 1
ATOM 763 C CA . GLY A 1 90 ? -21.136 6.774 18.463 1.00 57.31 90 GLY A CA 1
ATOM 764 C C . GLY A 1 90 ? -22.488 7.416 18.784 1.00 57.31 90 GLY A C 1
ATOM 765 O O . GLY A 1 90 ? -23.018 7.234 19.876 1.00 57.31 90 GLY A O 1
ATOM 766 N N . ILE A 1 91 ? -23.124 8.035 17.788 1.00 55.09 91 ILE A N 1
ATOM 767 C CA . ILE A 1 91 ? -24.446 8.660 17.922 1.00 55.09 91 ILE A CA 1
ATOM 768 C C . ILE A 1 91 ? -25.545 7.616 18.179 1.00 55.09 91 ILE A C 1
ATOM 770 O O . ILE A 1 91 ? -26.454 7.864 18.974 1.00 55.09 91 ILE A O 1
ATOM 774 N N . GLN A 1 92 ? -25.485 6.427 17.568 1.00 53.69 92 GLN A N 1
ATOM 775 C CA . GLN A 1 92 ? -26.445 5.353 17.864 1.00 53.69 92 GLN A CA 1
ATOM 776 C C . GLN A 1 92 ? -26.292 4.804 19.291 1.00 53.69 92 GLN A C 1
ATOM 778 O O . GLN A 1 92 ? -27.289 4.620 19.988 1.00 53.69 92 GLN A O 1
ATOM 783 N N . THR A 1 93 ? -25.062 4.574 19.757 1.00 49.25 93 THR A N 1
ATOM 784 C CA . THR A 1 93 ? -24.803 4.043 21.108 1.00 49.25 93 THR A CA 1
ATOM 785 C C . THR A 1 93 ? -25.166 5.040 22.208 1.00 49.25 93 THR A C 1
ATOM 787 O O . THR A 1 93 ? -25.745 4.641 23.219 1.00 49.25 93 THR A O 1
ATOM 790 N N . GLU A 1 94 ? -24.919 6.336 22.005 1.00 53.75 94 GLU A N 1
ATOM 791 C CA . GLU A 1 94 ? -25.353 7.389 22.928 1.00 53.75 94 GLU A CA 1
ATOM 792 C C . GLU A 1 94 ? -26.880 7.469 23.019 1.00 53.75 94 GLU A C 1
ATOM 794 O O . GLU A 1 94 ? -27.427 7.486 24.123 1.00 53.75 94 GLU A O 1
ATOM 799 N N . ASN A 1 95 ? -27.585 7.419 21.884 1.00 57.88 95 ASN A N 1
ATOM 800 C CA . ASN A 1 95 ? -29.049 7.431 21.864 1.00 57.88 95 ASN A CA 1
ATOM 801 C C . ASN A 1 95 ? -29.660 6.197 22.551 1.00 57.88 95 ASN A C 1
ATOM 803 O O . ASN A 1 95 ? -30.595 6.341 23.337 1.00 57.88 95 ASN A O 1
ATOM 807 N N . ILE A 1 96 ? -29.117 4.995 22.327 1.00 58.66 96 ILE A N 1
ATOM 808 C CA . ILE A 1 96 ? -29.586 3.769 22.999 1.00 58.66 96 ILE A CA 1
ATOM 809 C C . ILE A 1 96 ? -29.342 3.850 24.515 1.00 58.66 96 ILE A C 1
ATOM 811 O O . ILE A 1 96 ? -30.231 3.518 25.302 1.00 58.66 96 ILE A O 1
ATOM 815 N N . ASN A 1 97 ? -28.177 4.346 24.946 1.00 59.44 97 ASN A N 1
ATOM 816 C CA . ASN A 1 97 ? -27.859 4.517 26.366 1.00 59.44 97 ASN A CA 1
ATOM 817 C C . ASN A 1 97 ? -28.757 5.563 27.049 1.00 59.44 97 ASN A C 1
ATOM 819 O O . ASN A 1 97 ? -29.225 5.335 28.167 1.00 59.44 97 ASN A O 1
ATOM 823 N N . LEU A 1 98 ? -29.045 6.683 26.378 1.00 62.66 98 LEU A N 1
ATOM 824 C CA . LEU A 1 98 ? -29.964 7.722 26.859 1.00 62.66 98 LEU A CA 1
ATOM 825 C C . LEU A 1 98 ? -31.397 7.190 27.003 1.00 62.66 98 LEU A C 1
ATOM 827 O O . LEU A 1 98 ? -32.035 7.402 28.039 1.00 62.66 98 LEU A O 1
ATOM 831 N N . VAL A 1 99 ? -31.887 6.452 26.001 1.00 62.31 99 VAL A N 1
ATOM 832 C CA . VAL A 1 99 ? -33.222 5.836 26.021 1.00 62.31 99 VAL A CA 1
ATOM 833 C C . VAL A 1 99 ? -33.325 4.808 27.148 1.00 62.31 99 VAL A C 1
ATOM 835 O O . VAL A 1 99 ? -34.237 4.909 27.970 1.00 62.31 99 VAL A O 1
ATOM 838 N N . ASN A 1 100 ? -32.363 3.890 27.269 1.00 63.84 100 ASN A N 1
ATOM 839 C CA . ASN A 1 100 ? -32.358 2.867 28.319 1.00 63.84 100 ASN A CA 1
ATOM 840 C C . ASN A 1 100 ? -32.300 3.474 29.726 1.00 63.84 100 ASN A C 1
ATOM 842 O O . ASN A 1 100 ? -33.073 3.071 30.597 1.00 63.84 100 ASN A O 1
ATOM 846 N N . LYS A 1 101 ? -31.455 4.493 29.940 1.00 74.38 101 LYS A N 1
ATOM 847 C CA . LYS A 1 101 ? -31.390 5.221 31.216 1.00 74.38 101 LYS A CA 1
ATOM 848 C C . LYS A 1 101 ? -32.737 5.861 31.558 1.00 74.38 101 LYS A C 1
ATOM 850 O O . LYS A 1 101 ? -33.191 5.740 32.690 1.00 74.38 101 LYS A O 1
ATOM 855 N N . SER A 1 102 ? -33.408 6.476 30.581 1.00 57.50 102 SER A N 1
ATOM 856 C CA . SER A 1 102 ? -34.721 7.104 30.790 1.00 57.50 102 SER A CA 1
ATOM 857 C C . SER A 1 102 ? -35.851 6.102 31.076 1.00 57.50 102 SER A C 1
ATOM 859 O O . SER A 1 102 ? -36.782 6.411 31.820 1.00 57.50 102 SER A O 1
ATOM 861 N N . ILE A 1 103 ? -35.787 4.894 30.502 1.00 70.81 103 ILE A N 1
ATOM 862 C CA . ILE A 1 103 ? -36.743 3.811 30.772 1.00 70.81 103 ILE A CA 1
ATOM 863 C C . ILE A 1 103 ? -36.514 3.256 32.180 1.00 70.81 103 ILE A C 1
ATOM 865 O O . ILE A 1 103 ? -37.475 3.041 32.924 1.00 70.81 103 ILE A O 1
ATOM 869 N N . GLN A 1 104 ? -35.251 3.071 32.570 1.00 73.06 104 GLN A N 1
ATOM 870 C CA . GLN A 1 104 ? -34.893 2.580 33.896 1.00 73.06 104 GLN A CA 1
ATOM 871 C C . GLN A 1 104 ? -35.340 3.550 34.995 1.00 73.06 104 GLN A C 1
ATOM 873 O O . GLN A 1 104 ? -35.984 3.112 35.947 1.00 73.06 104 GLN A O 1
ATOM 878 N N . THR A 1 105 ? -35.088 4.857 34.848 1.00 64.06 105 THR A N 1
ATOM 879 C CA . THR A 1 105 ? -35.520 5.859 35.839 1.00 64.06 105 THR A CA 1
ATOM 880 C C . THR A 1 105 ? -37.039 5.885 35.986 1.00 64.06 105 THR A C 1
ATOM 882 O O . THR A 1 105 ? -37.540 5.774 37.097 1.00 64.06 105 THR A 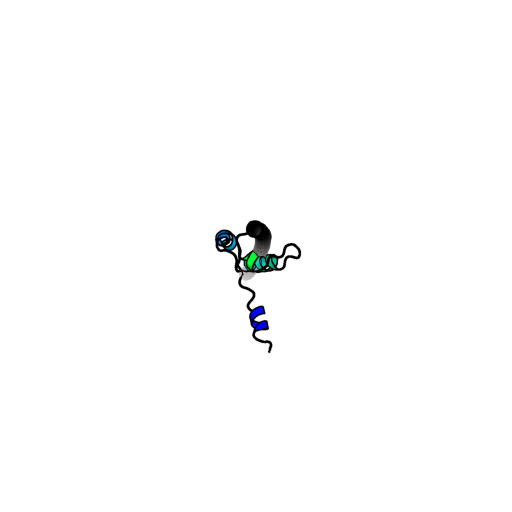O 1
ATOM 885 N N . LYS A 1 106 ? -37.787 5.888 34.871 1.00 76.19 106 LYS A N 1
ATOM 886 C CA . LYS A 1 106 ? -39.262 5.824 34.898 1.00 76.19 106 LYS A CA 1
ATOM 887 C C . LYS A 1 106 ? -39.796 4.562 35.582 1.00 76.19 106 LYS A C 1
ATOM 889 O O . LYS A 1 106 ? -40.841 4.607 36.226 1.00 76.19 106 LYS A O 1
ATOM 894 N N . THR A 1 107 ? -39.106 3.433 35.426 1.00 78.88 107 THR A N 1
ATOM 895 C CA . THR A 1 107 ? -39.506 2.157 36.041 1.00 78.88 107 THR A CA 1
ATOM 896 C C . THR A 1 107 ? -39.257 2.169 37.549 1.00 78.88 107 THR A C 1
ATOM 898 O O . THR A 1 107 ? -40.129 1.752 38.309 1.00 78.88 107 THR A O 1
ATOM 901 N N . ILE A 1 108 ? -38.109 2.700 37.982 1.00 77.31 108 ILE A N 1
ATOM 902 C CA . ILE A 1 108 ? -37.750 2.851 39.399 1.00 77.31 108 ILE A CA 1
ATOM 903 C C . ILE A 1 108 ? -38.716 3.814 40.096 1.00 77.31 108 ILE A C 1
ATOM 905 O O . ILE A 1 108 ? -39.264 3.469 41.140 1.00 77.31 108 ILE A O 1
ATOM 909 N N . ASP A 1 109 ? -39.004 4.967 39.487 1.00 79.88 109 ASP A N 1
ATOM 910 C CA . ASP A 1 109 ? -39.937 5.951 40.046 1.00 79.88 109 ASP A CA 1
ATOM 911 C C . ASP A 1 109 ? -41.333 5.348 40.248 1.00 79.88 109 ASP A C 1
ATOM 913 O O . ASP A 1 109 ? -41.983 5.582 41.268 1.00 79.88 109 ASP A O 1
ATOM 917 N N . LYS A 1 110 ? -41.787 4.520 39.298 1.00 84.38 110 LYS A N 1
ATOM 918 C CA . LYS A 1 110 ? -43.071 3.819 39.393 1.00 84.38 110 LYS A CA 1
ATOM 919 C C . LYS A 1 110 ? -43.070 2.749 40.492 1.00 84.38 110 LYS A C 1
ATOM 921 O O . LYS A 1 110 ? -44.060 2.640 41.208 1.00 84.38 110 LYS A O 1
ATOM 926 N N . ALA A 1 111 ? -41.991 1.979 40.642 1.00 76.44 111 ALA A N 1
ATOM 927 C CA . ALA A 1 111 ? -41.874 0.958 41.687 1.00 76.44 111 ALA A CA 1
ATOM 928 C C . ALA A 1 111 ? -41.858 1.577 43.095 1.00 76.44 111 ALA A C 1
ATOM 930 O O . ALA A 1 111 ? -42.629 1.158 43.954 1.00 76.44 111 ALA A O 1
ATOM 931 N N . ILE A 1 112 ? -41.075 2.645 43.292 1.00 80.00 112 ILE A N 1
ATOM 932 C CA . ILE A 1 112 ? -41.006 3.391 44.559 1.00 80.00 112 ILE A CA 1
ATOM 933 C C . ILE A 1 112 ? -42.379 3.970 44.930 1.00 80.00 112 ILE A C 1
ATOM 935 O O . ILE A 1 112 ? -42.782 3.930 46.092 1.00 80.00 112 ILE A O 1
ATOM 939 N N . GLN A 1 113 ? -43.130 4.496 43.957 1.00 78.75 113 GLN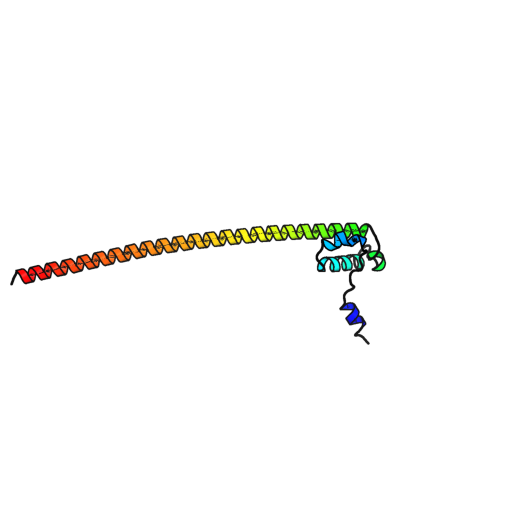 A N 1
ATOM 940 C CA . GLN A 1 113 ? -44.488 4.988 44.207 1.00 78.75 113 GLN A CA 1
ATOM 941 C C . GLN A 1 113 ? -45.444 3.870 44.648 1.00 78.75 113 GLN A C 1
ATOM 943 O O . GLN A 1 113 ? -46.239 4.090 45.558 1.00 78.75 113 GLN A O 1
ATOM 948 N N . ILE A 1 114 ? -45.362 2.682 44.042 1.00 80.25 114 ILE A N 1
ATOM 949 C CA . ILE A 1 114 ? -46.225 1.541 44.381 1.00 80.25 114 ILE A CA 1
ATOM 950 C C . ILE A 1 114 ? -45.914 1.007 45.783 1.00 80.25 114 ILE A C 1
ATOM 952 O O . ILE A 1 114 ? -46.837 0.829 46.575 1.00 80.25 114 ILE A O 1
ATOM 956 N N . GLU A 1 115 ? -44.638 0.801 46.114 1.00 77.94 115 GLU A N 1
ATOM 957 C CA . GLU A 1 115 ? -44.234 0.322 47.443 1.00 77.94 115 GLU A CA 1
ATOM 958 C C . GLU A 1 115 ? -44.668 1.297 48.542 1.00 77.94 115 GLU A C 1
ATOM 960 O O . GLU A 1 115 ? -45.260 0.888 49.539 1.00 77.94 115 GLU A O 1
ATOM 965 N N . ASN A 1 116 ? -44.475 2.603 48.333 1.00 82.44 116 ASN A N 1
ATOM 966 C CA . ASN A 1 116 ? -44.909 3.616 49.295 1.00 82.44 116 ASN A CA 1
ATOM 967 C C . ASN A 1 116 ? -46.43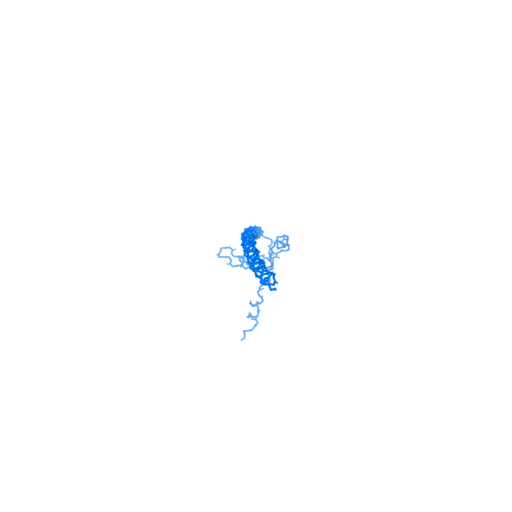1 3.610 49.526 1.00 82.44 116 ASN A C 1
ATOM 969 O O . ASN A 1 116 ? -46.878 3.866 50.645 1.00 82.44 116 ASN A O 1
ATOM 973 N N . ILE A 1 117 ? -47.236 3.312 48.501 1.00 85.25 117 ILE A N 1
ATOM 974 C CA . ILE A 1 117 ? -48.694 3.177 48.646 1.00 85.25 117 ILE A CA 1
ATOM 975 C C . ILE A 1 117 ? -49.041 1.940 49.484 1.00 85.25 117 ILE A C 1
ATOM 977 O O . ILE A 1 117 ? -49.844 2.049 50.412 1.00 85.25 117 ILE A O 1
ATOM 981 N N . ASP A 1 118 ? -48.412 0.797 49.205 1.00 83.88 118 ASP A N 1
ATOM 982 C CA . ASP A 1 118 ? -48.663 -0.458 49.923 1.00 83.88 118 ASP A CA 1
ATOM 983 C C . ASP A 1 118 ? -48.293 -0.349 51.413 1.00 83.88 118 ASP A C 1
ATOM 985 O O . ASP A 1 118 ? -49.100 -0.672 52.289 1.00 83.88 118 ASP A O 1
ATOM 989 N N . PHE A 1 119 ? -47.131 0.234 51.733 1.00 81.25 119 PHE A N 1
ATOM 990 C CA . PHE A 1 119 ? -46.736 0.492 53.122 1.00 81.25 119 PHE A CA 1
ATOM 991 C C . PHE A 1 119 ? -47.745 1.383 53.863 1.00 81.25 119 PHE A C 1
ATOM 993 O O . PHE A 1 119 ? -48.088 1.114 55.020 1.00 81.25 119 PHE A O 1
ATOM 1000 N N . LEU A 1 120 ? -48.268 2.427 53.212 1.00 83.88 120 LEU A N 1
ATOM 1001 C CA . LEU A 1 120 ? -49.281 3.298 53.813 1.00 83.88 120 LEU A CA 1
ATOM 1002 C C . LEU A 1 120 ? -50.605 2.564 54.069 1.00 83.88 120 LEU A C 1
ATOM 1004 O O . LEU A 1 120 ? -51.251 2.815 55.093 1.00 83.88 120 LEU A O 1
ATOM 1008 N N . GLU A 1 121 ? -51.025 1.663 53.180 1.00 89.25 121 GLU A N 1
ATOM 1009 C CA . GLU A 1 121 ? -52.216 0.835 53.403 1.00 89.25 121 GLU A CA 1
ATOM 1010 C C . GLU A 1 121 ? -52.034 -0.135 54.574 1.00 89.25 121 GLU A C 1
ATOM 1012 O O . GLU A 1 121 ? -52.926 -0.250 55.426 1.00 89.25 121 GLU A O 1
ATOM 1017 N N . GLN A 1 122 ? -50.865 -0.770 54.679 1.00 84.56 122 GLN A N 1
ATOM 1018 C CA . GLN A 1 122 ? -50.543 -1.667 55.788 1.00 84.56 122 GLN A CA 1
ATOM 1019 C C . GLN A 1 122 ? -50.578 -0.938 57.141 1.00 84.56 122 GLN A C 1
ATOM 1021 O O . GLN A 1 122 ? -51.213 -1.420 58.085 1.00 84.56 122 GLN A O 1
ATOM 1026 N N . ILE A 1 123 ? -49.991 0.262 57.227 1.00 86.69 123 ILE A N 1
ATOM 1027 C CA . ILE A 1 123 ? -50.010 1.088 58.446 1.00 86.69 123 ILE A CA 1
ATOM 1028 C C . ILE A 1 123 ? -51.447 1.467 58.831 1.00 86.69 123 ILE A C 1
ATOM 1030 O O . ILE A 1 123 ? -51.838 1.342 59.995 1.00 86.69 123 ILE A O 1
ATOM 1034 N N . LYS A 1 124 ? -52.276 1.880 57.862 1.00 90.62 124 LYS A N 1
ATOM 1035 C CA . LYS A 1 124 ? -53.695 2.193 58.114 1.00 90.62 124 LYS A CA 1
ATOM 1036 C C . LYS A 1 124 ? -54.451 0.986 58.672 1.00 90.62 124 LYS A C 1
ATOM 1038 O O . LYS A 1 124 ? -55.246 1.135 59.603 1.00 90.62 124 LYS A O 1
ATOM 1043 N N . LYS A 1 125 ? -54.196 -0.211 58.134 1.00 91.62 125 LYS A N 1
ATOM 1044 C CA . LYS A 1 125 ? -54.833 -1.453 58.590 1.00 91.62 125 LYS A CA 1
ATOM 1045 C C . LYS A 1 125 ? -54.396 -1.833 60.007 1.00 91.62 125 LYS A C 1
ATOM 1047 O O . LYS A 1 125 ? -55.255 -2.160 60.825 1.00 91.62 125 LYS A O 1
ATOM 1052 N N . ALA A 1 126 ? -53.102 -1.735 60.316 1.00 86.88 126 ALA A N 1
ATOM 1053 C CA . ALA A 1 126 ? -52.566 -2.006 61.651 1.00 86.88 126 ALA A CA 1
ATOM 1054 C C . ALA A 1 126 ? -53.158 -1.062 62.710 1.00 86.88 126 ALA A C 1
ATOM 1056 O O . ALA A 1 126 ? -53.640 -1.516 63.748 1.00 86.88 126 ALA A O 1
ATOM 1057 N N . ASN A 1 127 ? -53.233 0.236 62.408 1.00 88.69 127 ASN A N 1
ATOM 1058 C CA . ASN A 1 127 ? -53.830 1.227 63.306 1.00 88.69 127 ASN A CA 1
ATOM 1059 C C . ASN A 1 127 ? -55.316 0.954 63.578 1.00 88.69 127 ASN A C 1
ATOM 1061 O O . ASN A 1 127 ? -55.785 1.104 64.706 1.00 88.69 127 ASN A O 1
ATOM 1065 N N . LYS A 1 128 ? -56.067 0.496 62.569 1.00 90.44 128 LYS A N 1
ATOM 1066 C CA . LYS A 1 128 ? -57.472 0.101 62.748 1.00 90.44 128 LYS A CA 1
ATOM 1067 C C . LYS A 1 128 ? -57.616 -1.087 63.706 1.00 90.44 128 LYS A C 1
ATOM 1069 O O . LYS A 1 128 ? -58.517 -1.086 64.539 1.00 90.44 128 LYS A O 1
ATOM 1074 N N . LEU A 1 129 ? -56.734 -2.084 63.603 1.00 87.88 129 LEU A N 1
ATOM 1075 C CA . LEU A 1 129 ? -56.734 -3.249 64.497 1.00 87.88 129 LEU A CA 1
ATOM 1076 C C . LEU A 1 129 ? -56.393 -2.861 65.939 1.00 87.88 129 LEU A C 1
ATOM 1078 O O . LEU A 1 129 ? -57.077 -3.307 66.858 1.00 87.88 129 LEU A O 1
ATOM 1082 N N . LEU A 1 130 ? -55.393 -1.996 66.126 1.00 83.56 130 LEU A N 1
ATOM 1083 C CA . LEU A 1 130 ? -54.989 -1.501 67.442 1.00 83.56 130 LEU A CA 1
ATOM 1084 C C . LEU A 1 130 ? -56.145 -0.776 68.149 1.00 83.56 130 LEU A C 1
ATOM 1086 O O . LEU A 1 130 ? -56.465 -1.086 69.293 1.00 83.56 130 LEU A O 1
ATOM 1090 N N . ASN A 1 131 ? -56.824 0.135 67.446 1.00 81.31 131 ASN A N 1
ATOM 1091 C CA . ASN A 1 131 ? -57.952 0.887 68.002 1.00 81.31 131 ASN A CA 1
ATOM 1092 C C . ASN A 1 131 ? -59.122 -0.026 68.394 1.00 81.31 131 ASN A C 1
ATOM 1094 O O . ASN A 1 131 ? -59.737 0.163 69.443 1.00 81.31 131 ASN A O 1
ATOM 1098 N N . ASN A 1 132 ? -59.411 -1.045 67.581 1.00 82.88 132 ASN A N 1
ATOM 1099 C CA . ASN A 1 132 ? -60.448 -2.022 67.898 1.00 82.88 132 ASN A CA 1
ATOM 1100 C C . ASN A 1 132 ? -60.098 -2.837 69.154 1.00 82.88 132 ASN A C 1
ATOM 1102 O O . ASN A 1 132 ? -60.968 -3.052 69.994 1.00 82.88 132 ASN A O 1
ATOM 1106 N N . ALA A 1 133 ? -58.839 -3.260 69.305 1.00 79.50 133 ALA A N 1
ATOM 1107 C CA . ALA A 1 133 ? -58.381 -3.999 70.482 1.00 79.50 133 ALA A CA 1
ATOM 1108 C C . ALA A 1 133 ? -58.450 -3.149 71.763 1.00 79.50 133 ALA A C 1
ATOM 1110 O O . ALA A 1 133 ? -58.943 -3.628 72.784 1.00 79.50 133 ALA A O 1
ATOM 1111 N N . SER A 1 134 ? -58.042 -1.876 71.697 1.00 74.50 134 SER A N 1
ATOM 1112 C CA . SER A 1 134 ? -58.163 -0.939 72.822 1.00 74.50 134 SER A CA 1
ATOM 1113 C C . SER A 1 134 ? -59.617 -0.735 73.260 1.00 74.50 134 SER A C 1
ATOM 1115 O O . SER A 1 134 ? -59.899 -0.735 74.454 1.00 74.50 134 SER A O 1
ATOM 1117 N N . ASN A 1 135 ? -60.559 -0.632 72.316 1.00 72.12 135 ASN A N 1
ATOM 1118 C CA . ASN A 1 135 ? -61.986 -0.502 72.636 1.00 72.12 135 ASN A CA 1
ATOM 1119 C C . ASN A 1 135 ? -62.572 -1.757 73.305 1.00 72.12 135 ASN A C 1
ATOM 1121 O O . ASN A 1 135 ? -63.485 -1.641 74.116 1.00 72.12 135 ASN A O 1
ATOM 1125 N N . ILE A 1 136 ? -62.064 -2.951 72.977 1.00 73.69 136 ILE A N 1
ATOM 1126 C CA . ILE A 1 136 ? -62.481 -4.203 73.630 1.00 73.69 136 ILE A CA 1
ATOM 1127 C C . ILE A 1 136 ? -61.948 -4.253 75.064 1.00 73.69 136 ILE A C 1
ATOM 1129 O O . ILE A 1 136 ? -62.705 -4.552 75.981 1.00 73.69 136 ILE A O 1
ATOM 1133 N N . LEU A 1 137 ? -60.669 -3.918 75.266 1.00 68.69 137 LEU A N 1
ATOM 1134 C CA . LEU A 1 137 ? -60.042 -3.907 76.592 1.00 68.69 137 LEU A CA 1
ATOM 1135 C C . LEU A 1 137 ? -60.618 -2.829 77.518 1.00 68.69 137 LEU A C 1
ATOM 1137 O O . LEU A 1 137 ? -60.631 -3.022 78.725 1.00 68.69 137 LEU A O 1
ATOM 1141 N N . SER A 1 138 ? -61.108 -1.715 76.969 1.00 64.88 138 SER A N 1
ATOM 1142 C CA . SER A 1 138 ? -61.741 -0.641 77.745 1.00 64.88 138 SER A CA 1
ATOM 1143 C C . SER A 1 138 ? -63.187 -0.945 78.177 1.00 64.88 138 SER A C 1
ATOM 1145 O O . SER A 1 138 ? -63.755 -0.152 78.926 1.00 64.88 138 SER A O 1
ATOM 1147 N N . ASN A 1 139 ? -63.791 -2.037 77.690 1.00 57.22 139 ASN A N 1
ATOM 1148 C CA . ASN A 1 139 ? -65.176 -2.443 77.974 1.00 57.22 139 ASN A CA 1
ATOM 1149 C C . ASN A 1 139 ? -65.272 -3.718 78.847 1.00 57.22 139 ASN A C 1
ATOM 1151 O O . ASN A 1 139 ? -66.350 -4.310 78.936 1.00 57.22 139 ASN A O 1
ATOM 1155 N N . ILE A 1 140 ? -64.161 -4.143 79.463 1.00 51.78 140 ILE A N 1
ATOM 1156 C CA . ILE A 1 140 ? -64.071 -5.203 80.487 1.00 51.78 140 ILE A CA 1
ATOM 1157 C C . ILE A 1 140 ? -63.756 -4.536 81.824 1.00 51.78 140 ILE A C 1
ATOM 1159 O O . ILE A 1 140 ? -64.394 -4.920 82.828 1.00 51.78 140 ILE A O 1
#

pLDDT: mean 77.93, std 15.18, range [45.75, 96.44]

Sequence (140 aa):
MTDIEEIIDLYAEIPSFHEDYKYLLNKLPPSLINDAWKRLITRKRNSLTKIEASYINSEIESFLKREIERYNRQKLQYSKGIYIYTMDIGIQTENINLVNKSIQTKTIDKAIQIENIDFLEQIKKANKLLNNASNILSNI

Radius of gyration: 39.92 Å; chains: 1; bounding 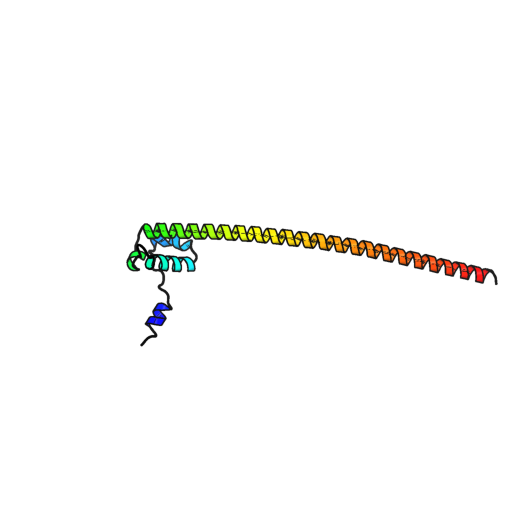box: 83×42×105 Å

Secondary structure (DSSP, 8-state):
--SHHHHHHHS-------GGGHHHHTTS-HHHHHHHHHHHHH-TTT---HHHHHS--HHHHHHHHHHHHHHHHHHHHHHHHHHHHHHHHHHHHHHHHHHHHHHHHHHHHHHHHHHHHHHHHHHHHHHHHHHHHHHHHTT-

Organism: NCBI:txid44941